Protein AF-A0A9Q9LZ74-F1 (afdb_monomer_lite)

Secondary structure (DSSP, 8-state):
--HHHHHHHHHHHTT----TT--HHHHHHHHHHHHHHHT-SS------S-PEEEEESS-EEETTEEE-TTSTT-EEEE-HHHHHHHHHTTSEEE----

pLDDT: mean 78.86, std 14.57, range [40.16, 92.62]

Sequence (98 aa):
MSERKALFTRAKELKLDLPGNISNDNLKAAIAAAEGRAGGTTAPPKDDAEKVSARVLSELKYNGETYAPDTENDTVELTPAEFKTLEGLKVVQALDSE

Structure (mmCIF, N/CA/C/O backbone):
data_AF-A0A9Q9LZ74-F1
#
_entry.id   AF-A0A9Q9LZ74-F1
#
loop_
_atom_site.group_PDB
_atom_site.id
_atom_site.type_symbol
_atom_site.label_atom_id
_atom_site.label_alt_id
_atom_site.label_comp_id
_atom_site.label_asym_id
_atom_site.label_entity_id
_atom_site.label_seq_id
_atom_site.pdbx_PDB_ins_code
_atom_site.Cartn_x
_atom_site.Cartn_y
_atom_site.Cartn_z
_atom_site.occupancy
_atom_site.B_iso_or_equiv
_atom_site.auth_seq_id
_atom_site.auth_comp_id
_atom_site.auth_asym_id
_atom_site.auth_atom_id
_atom_site.pdbx_PDB_model_num
ATOM 1 N N . MET A 1 1 ? 33.483 17.044 -16.858 1.00 55.03 1 MET A N 1
ATOM 2 C CA . MET A 1 1 ? 32.407 16.074 -17.173 1.00 55.03 1 MET A CA 1
ATOM 3 C C . MET A 1 1 ? 31.085 16.821 -17.093 1.00 55.03 1 MET A C 1
ATOM 5 O O . MET A 1 1 ? 30.887 17.505 -16.102 1.00 55.03 1 MET A O 1
ATOM 9 N N . SER A 1 2 ? 30.220 16.756 -18.108 1.00 79.56 2 SER A N 1
ATOM 10 C CA . SER A 1 2 ? 28.902 17.414 -18.057 1.00 79.56 2 SER A CA 1
ATOM 11 C C . SER A 1 2 ? 27.984 16.709 -17.052 1.00 79.56 2 SER A C 1
ATOM 13 O O . SER A 1 2 ? 28.009 15.481 -16.985 1.00 79.56 2 SER A O 1
ATOM 15 N N . GLU A 1 3 ? 27.154 17.456 -16.318 1.00 80.38 3 GLU A N 1
ATOM 16 C CA . GLU A 1 3 ? 26.244 16.932 -15.278 1.00 80.38 3 GLU A CA 1
ATOM 17 C C . GLU A 1 3 ? 25.410 15.733 -15.767 1.00 80.38 3 GLU A C 1
ATOM 19 O O . GLU A 1 3 ? 25.351 14.696 -15.111 1.00 80.38 3 GLU A O 1
ATOM 24 N N . ARG A 1 4 ? 24.881 15.804 -16.995 1.00 82.81 4 ARG A N 1
ATOM 25 C CA . ARG A 1 4 ? 24.141 14.705 -17.639 1.00 82.81 4 ARG A CA 1
ATOM 26 C C . ARG A 1 4 ? 24.948 13.405 -17.739 1.00 82.81 4 ARG A C 1
ATOM 28 O O . ARG A 1 4 ? 24.405 12.328 -17.528 1.00 82.81 4 ARG A O 1
ATOM 35 N N . LYS A 1 5 ? 26.251 13.487 -18.031 1.00 83.31 5 LYS A N 1
ATOM 36 C CA . LYS A 1 5 ? 27.129 12.309 -18.123 1.00 83.31 5 LYS A CA 1
ATOM 37 C C . LYS A 1 5 ? 27.350 11.674 -16.748 1.00 83.31 5 LYS A C 1
ATOM 39 O O . LYS A 1 5 ? 27.387 10.454 -16.665 1.00 83.31 5 LYS A O 1
ATOM 44 N N . ALA A 1 6 ? 27.451 12.480 -15.688 1.00 86.56 6 ALA A N 1
ATOM 45 C CA . ALA A 1 6 ? 27.554 11.974 -14.319 1.00 86.56 6 ALA A CA 1
ATOM 46 C C . ALA A 1 6 ? 26.277 11.231 -13.895 1.00 86.56 6 ALA A C 1
ATOM 48 O O . ALA A 1 6 ? 26.358 10.137 -13.343 1.00 86.56 6 ALA A O 1
ATOM 49 N N . LEU A 1 7 ? 25.108 11.773 -14.243 1.00 84.19 7 LEU A N 1
ATOM 50 C CA . LEU A 1 7 ? 23.822 11.136 -13.967 1.00 84.19 7 LEU A CA 1
ATOM 51 C C . LEU A 1 7 ? 23.658 9.798 -14.708 1.00 84.19 7 LEU A C 1
ATOM 53 O O . LEU A 1 7 ? 23.313 8.797 -14.093 1.00 84.19 7 LEU A O 1
ATOM 57 N N . PHE A 1 8 ? 23.976 9.728 -16.004 1.00 86.25 8 PHE A N 1
ATOM 58 C CA . PHE A 1 8 ? 23.927 8.456 -16.740 1.00 86.25 8 PHE A CA 1
ATOM 59 C C . PHE A 1 8 ? 24.917 7.412 -16.211 1.00 86.25 8 PHE A C 1
ATOM 61 O O . PHE A 1 8 ? 24.592 6.226 -16.186 1.00 86.25 8 PHE A O 1
ATOM 68 N N . THR A 1 9 ? 26.104 7.834 -15.762 1.00 86.62 9 THR A N 1
ATOM 69 C CA . THR A 1 9 ? 27.031 6.936 -15.060 1.00 86.62 9 THR A CA 1
ATOM 70 C C . THR A 1 9 ? 26.372 6.375 -13.804 1.00 86.62 9 THR A C 1
ATOM 72 O O . THR A 1 9 ? 26.355 5.161 -13.637 1.00 86.62 9 THR A O 1
ATOM 75 N N . ARG A 1 10 ? 25.753 7.230 -12.980 1.00 82.31 10 ARG A N 1
ATOM 76 C CA . ARG A 1 10 ? 25.072 6.813 -11.749 1.00 82.31 10 ARG A CA 1
ATOM 77 C C . ARG A 1 10 ? 23.901 5.866 -12.017 1.00 82.31 10 ARG A C 1
ATOM 79 O O . ARG A 1 10 ? 23.784 4.836 -11.368 1.00 82.31 10 ARG A O 1
ATOM 86 N N . ALA A 1 11 ? 23.088 6.157 -13.031 1.00 84.56 11 ALA A N 1
ATOM 87 C CA . ALA A 1 11 ? 22.018 5.270 -13.481 1.00 84.56 11 ALA A CA 1
ATOM 88 C C . ALA A 1 11 ? 22.558 3.888 -13.892 1.00 84.56 11 ALA A C 1
ATOM 90 O O . ALA A 1 11 ? 22.013 2.864 -13.487 1.00 84.56 11 ALA A O 1
ATOM 91 N N . LYS A 1 12 ? 23.678 3.846 -14.624 1.00 83.12 12 LYS A N 1
ATOM 92 C CA . LYS A 1 12 ? 24.331 2.59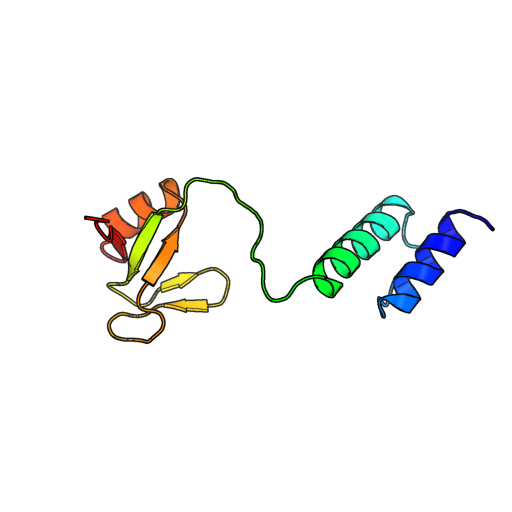3 -15.023 1.00 83.12 12 LYS A CA 1
ATOM 93 C C . LYS A 1 12 ? 24.895 1.815 -13.829 1.00 83.12 12 LYS A C 1
ATOM 95 O O . LYS A 1 12 ? 24.780 0.592 -13.813 1.00 83.12 12 LYS A O 1
ATOM 100 N N . GLU A 1 13 ? 25.467 2.497 -12.833 1.00 82.88 13 GLU A N 1
ATOM 101 C CA . GLU A 1 13 ? 25.900 1.875 -11.568 1.00 82.88 13 GLU A CA 1
ATOM 102 C C . GLU A 1 13 ? 24.722 1.227 -10.824 1.00 82.88 13 GLU A C 1
ATOM 104 O O . GLU A 1 13 ? 24.857 0.137 -10.273 1.00 82.88 13 GLU A O 1
ATOM 109 N N . LEU A 1 14 ? 23.544 1.849 -10.893 1.00 79.56 14 LEU A N 1
ATOM 110 C CA . LEU A 1 14 ? 22.294 1.361 -10.300 1.00 79.56 14 LEU A CA 1
ATOM 111 C C . LEU A 1 14 ? 21.547 0.347 -11.181 1.00 79.56 14 LEU A C 1
ATOM 113 O O . LEU A 1 14 ? 20.431 -0.045 -10.846 1.00 79.56 14 LEU A O 1
ATOM 117 N N . LYS A 1 15 ? 22.139 -0.077 -12.309 1.00 80.75 15 LYS A N 1
ATOM 118 C CA . LYS A 1 15 ? 21.519 -0.952 -13.324 1.00 80.75 15 LYS A CA 1
ATOM 119 C C . LYS A 1 15 ? 20.162 -0.440 -13.833 1.00 80.75 15 LYS A C 1
ATOM 121 O O . LYS A 1 15 ? 19.295 -1.228 -14.202 1.00 80.75 15 LYS A O 1
ATOM 126 N N . LEU A 1 16 ? 19.983 0.877 -13.870 1.00 76.50 16 LEU A N 1
ATOM 127 C CA . LEU A 1 16 ? 18.821 1.514 -14.473 1.00 76.50 16 LEU A CA 1
ATOM 128 C C . LEU A 1 16 ? 18.994 1.583 -15.991 1.00 76.50 16 LEU A C 1
ATOM 130 O O . LEU A 1 16 ? 19.916 2.234 -16.490 1.00 76.50 16 LEU A O 1
ATOM 134 N N . ASP A 1 17 ? 18.079 0.951 -16.721 1.00 79.25 17 ASP A N 1
ATOM 135 C CA . ASP A 1 17 ? 17.973 1.104 -18.170 1.00 79.25 17 ASP A CA 1
ATOM 136 C C . ASP A 1 17 ? 17.162 2.370 -18.477 1.00 79.25 17 ASP A C 1
ATOM 138 O O . ASP A 1 17 ? 15.936 2.389 -18.363 1.00 79.25 17 ASP A O 1
ATOM 142 N N . LEU A 1 18 ? 17.859 3.476 -18.762 1.00 80.12 18 LEU A N 1
ATOM 143 C CA . LEU A 1 18 ? 17.234 4.766 -19.059 1.00 80.12 18 LEU A CA 1
ATOM 144 C C . LEU A 1 18 ? 17.500 5.185 -20.507 1.00 80.12 18 LEU A C 1
ATOM 146 O O . LEU A 1 18 ? 18.644 5.116 -20.970 1.00 80.12 18 LEU A O 1
ATOM 150 N N . PRO A 1 19 ? 16.479 5.696 -21.220 1.00 79.56 19 PRO A N 1
ATOM 151 C CA . PRO A 1 19 ? 16.637 6.112 -22.603 1.00 79.56 19 PRO A CA 1
ATOM 152 C C . PRO A 1 19 ? 17.580 7.314 -22.705 1.00 79.56 19 PRO A C 1
ATOM 154 O O . PRO A 1 19 ? 17.454 8.292 -21.970 1.00 79.56 19 PRO A O 1
ATOM 157 N N . GLY A 1 20 ? 18.490 7.289 -23.682 1.00 76.81 20 GLY A N 1
ATOM 158 C CA . GLY A 1 20 ? 19.493 8.343 -23.890 1.00 76.81 20 GLY A CA 1
ATOM 159 C C . GLY A 1 20 ? 18.914 9.749 -24.107 1.00 76.81 20 GLY A C 1
ATOM 160 O O . GLY A 1 20 ? 19.618 10.736 -23.894 1.00 76.81 20 GLY A O 1
ATOM 161 N N . ASN A 1 21 ? 17.633 9.853 -24.480 1.00 83.19 21 ASN A N 1
ATOM 162 C CA . ASN A 1 21 ? 16.916 11.109 -24.717 1.00 83.19 21 ASN A CA 1
ATOM 163 C C . ASN A 1 21 ? 16.072 11.601 -23.520 1.00 83.19 21 ASN A C 1
ATOM 165 O O . ASN A 1 21 ? 15.267 12.514 -23.669 1.00 83.19 21 ASN A O 1
ATOM 169 N N . ILE A 1 22 ? 16.219 11.000 -22.338 1.00 82.94 22 ILE A N 1
ATOM 170 C CA . ILE A 1 22 ? 15.524 11.441 -21.123 1.00 82.94 22 ILE A CA 1
ATOM 171 C C . ILE A 1 22 ? 15.985 12.844 -20.685 1.00 82.94 22 ILE A C 1
ATOM 173 O O . ILE A 1 22 ? 17.173 13.180 -20.747 1.00 82.94 22 ILE A O 1
ATOM 177 N N . SER A 1 23 ? 15.039 13.667 -20.227 1.00 85.38 23 SER A N 1
ATOM 178 C CA . SER A 1 23 ? 15.312 14.978 -19.629 1.00 85.38 23 SER A CA 1
ATOM 179 C C . SER A 1 23 ? 16.125 14.842 -18.338 1.00 85.38 23 SER A C 1
ATOM 181 O O . SER A 1 23 ? 15.955 13.875 -17.598 1.00 85.38 23 SER A O 1
ATOM 183 N N . ASN A 1 24 ? 16.965 15.834 -18.021 1.00 82.75 24 ASN A N 1
ATOM 184 C CA . ASN A 1 24 ? 17.787 15.814 -16.801 1.00 82.75 24 ASN A CA 1
ATOM 185 C C . ASN A 1 24 ? 16.956 15.665 -15.514 1.00 82.75 24 ASN A C 1
ATOM 187 O O . ASN A 1 24 ? 17.426 15.035 -14.573 1.00 82.75 24 ASN A O 1
ATOM 191 N N . ASP A 1 25 ? 15.745 16.221 -15.481 1.00 81.88 25 ASP A N 1
ATOM 192 C CA . ASP A 1 25 ? 14.842 16.147 -14.327 1.00 81.88 25 ASP A CA 1
ATOM 193 C C . ASP A 1 25 ? 14.380 14.703 -14.063 1.00 81.88 25 ASP A C 1
ATOM 195 O O . ASP A 1 25 ? 14.654 14.127 -13.012 1.00 81.88 25 ASP A O 1
ATOM 199 N N . ASN A 1 26 ? 13.842 14.053 -15.100 1.00 80.44 26 ASN A N 1
ATOM 200 C CA . ASN A 1 26 ? 13.449 12.643 -15.062 1.00 80.44 26 ASN A CA 1
ATOM 201 C C . ASN A 1 26 ? 14.642 11.711 -14.795 1.00 80.44 26 ASN A C 1
ATOM 203 O O . ASN A 1 26 ? 14.498 10.698 -14.115 1.00 80.44 26 ASN A O 1
ATOM 207 N N . LEU A 1 27 ? 15.830 12.053 -15.305 1.00 84.44 27 LEU A N 1
ATOM 208 C CA . LEU A 1 27 ? 17.058 11.306 -15.047 1.00 84.44 27 LEU A CA 1
ATOM 209 C C . LEU A 1 27 ? 17.451 11.367 -13.564 1.00 84.44 27 LEU A C 1
ATOM 211 O O . LEU A 1 27 ? 17.740 10.331 -12.971 1.00 84.44 27 LEU A O 1
ATOM 215 N N . LYS A 1 28 ? 17.415 12.560 -12.952 1.00 83.31 28 LYS A N 1
ATOM 216 C CA . LYS A 1 28 ? 17.666 12.743 -11.513 1.00 83.31 28 LYS A CA 1
ATOM 217 C C . LYS A 1 28 ? 16.626 12.010 -10.667 1.00 83.31 28 LYS A C 1
ATOM 219 O O . LYS A 1 28 ? 17.009 11.321 -9.727 1.00 83.31 28 LYS A O 1
ATOM 224 N N . ALA A 1 29 ? 15.344 12.098 -11.024 1.00 80.50 29 ALA A N 1
ATOM 225 C CA . ALA A 1 29 ? 14.263 11.427 -10.303 1.00 80.50 29 ALA A CA 1
ATOM 226 C C . ALA A 1 29 ? 14.401 9.894 -10.338 1.00 80.50 29 ALA A C 1
ATOM 228 O O . ALA A 1 29 ? 14.266 9.237 -9.308 1.00 80.50 29 ALA A O 1
ATOM 229 N N . ALA A 1 30 ? 14.733 9.322 -11.501 1.00 81.69 30 ALA A N 1
ATOM 230 C CA . ALA A 1 30 ? 14.941 7.882 -11.650 1.00 81.69 30 ALA A CA 1
ATOM 231 C C . ALA A 1 30 ? 16.134 7.380 -10.825 1.00 81.69 30 ALA A C 1
ATOM 233 O O . ALA A 1 30 ? 16.034 6.351 -10.158 1.00 81.69 30 ALA A O 1
ATOM 234 N N . ILE A 1 31 ? 17.242 8.129 -10.833 1.00 83.50 31 ILE A N 1
ATOM 235 C CA . ILE A 1 31 ? 18.427 7.829 -10.021 1.00 83.50 31 ILE A CA 1
ATOM 236 C C . ILE A 1 31 ? 18.079 7.908 -8.534 1.00 83.50 31 ILE A C 1
ATOM 238 O O . ILE A 1 31 ? 18.335 6.947 -7.823 1.00 83.50 31 ILE A O 1
ATOM 242 N N . ALA A 1 32 ? 17.417 8.973 -8.074 1.00 81.69 32 ALA A N 1
ATOM 243 C CA . A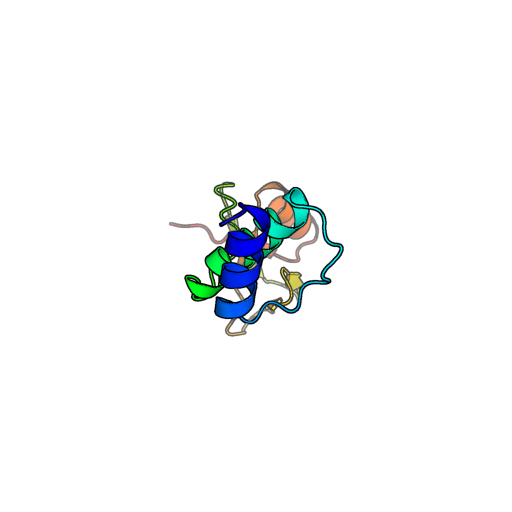LA A 1 32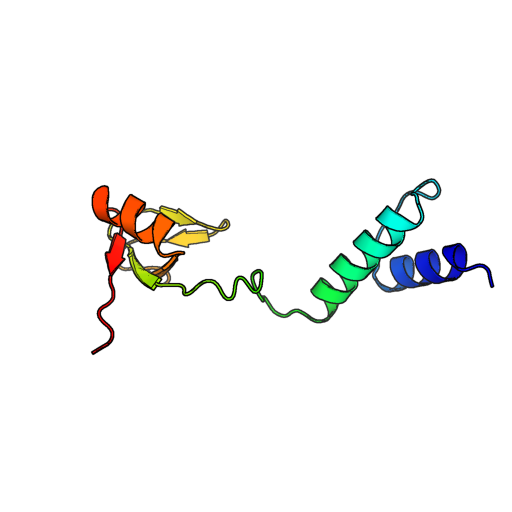 ? 17.016 9.119 -6.674 1.00 81.69 32 ALA A CA 1
ATOM 244 C C . ALA A 1 32 ? 16.062 8.001 -6.211 1.00 81.69 32 ALA A C 1
ATOM 246 O O . ALA A 1 32 ? 16.231 7.454 -5.123 1.00 81.69 32 ALA A O 1
ATOM 247 N N . ALA A 1 33 ? 15.102 7.602 -7.052 1.00 75.06 33 ALA A N 1
ATOM 248 C CA . ALA A 1 33 ? 14.205 6.483 -6.766 1.00 75.06 33 ALA A CA 1
ATOM 249 C C . ALA A 1 33 ? 14.950 5.137 -6.682 1.00 75.06 33 ALA A C 1
ATOM 251 O O . ALA A 1 33 ? 14.597 4.276 -5.875 1.00 75.06 33 ALA A O 1
ATOM 252 N N . ALA A 1 34 ? 15.988 4.943 -7.497 1.00 73.12 34 ALA A N 1
ATOM 253 C CA . ALA A 1 34 ? 16.799 3.731 -7.480 1.00 73.12 34 ALA A CA 1
ATOM 254 C C . ALA A 1 34 ? 17.836 3.710 -6.355 1.00 73.12 34 ALA A C 1
ATOM 256 O O . ALA A 1 34 ? 18.032 2.662 -5.752 1.00 73.12 34 ALA A O 1
ATOM 257 N N . GLU A 1 35 ? 18.454 4.845 -6.022 1.00 69.88 35 GLU A N 1
ATOM 258 C CA . GLU A 1 35 ? 19.308 4.984 -4.836 1.00 69.88 35 GLU A CA 1
ATOM 259 C C . GLU A 1 35 ? 18.484 4.769 -3.559 1.00 69.88 35 GLU A C 1
ATOM 261 O O . GLU A 1 35 ? 18.926 4.056 -2.660 1.00 69.88 35 GLU A O 1
ATOM 266 N N . GLY A 1 36 ? 17.243 5.272 -3.521 1.00 62.38 36 GLY A N 1
ATOM 267 C CA . GLY A 1 36 ? 16.285 4.988 -2.450 1.00 62.38 36 GLY A CA 1
ATOM 268 C C . GLY A 1 36 ? 15.898 3.508 -2.348 1.00 62.38 36 GLY A C 1
ATOM 269 O O . GLY A 1 36 ? 15.706 3.001 -1.247 1.00 62.38 36 GLY A O 1
ATOM 270 N N . ARG A 1 37 ? 15.848 2.783 -3.474 1.00 58.06 37 ARG A N 1
ATOM 271 C CA . ARG A 1 37 ? 15.642 1.322 -3.490 1.00 58.06 37 ARG A CA 1
ATOM 272 C C . ARG A 1 37 ? 16.894 0.529 -3.117 1.00 58.06 37 ARG A C 1
ATOM 274 O O . ARG A 1 37 ? 16.774 -0.499 -2.467 1.00 58.06 37 ARG A O 1
ATOM 281 N N . ALA A 1 38 ? 18.085 0.981 -3.505 1.00 52.75 38 ALA A N 1
ATOM 282 C CA . ALA A 1 38 ? 19.339 0.265 -3.260 1.00 52.75 38 ALA A CA 1
ATOM 283 C C . ALA A 1 38 ? 19.793 0.322 -1.788 1.00 52.75 38 ALA A C 1
ATOM 285 O O . ALA A 1 38 ? 20.541 -0.548 -1.352 1.00 52.75 38 ALA A O 1
ATOM 286 N N . GLY A 1 39 ? 19.321 1.309 -1.016 1.00 46.31 39 GLY A N 1
ATOM 287 C CA . GLY A 1 39 ? 19.474 1.365 0.445 1.00 46.31 39 GLY A CA 1
ATOM 288 C C . GLY A 1 39 ? 18.304 0.768 1.239 1.00 46.31 39 GLY A C 1
ATOM 289 O O . GLY A 1 39 ? 18.333 0.798 2.466 1.00 46.31 39 GLY A O 1
ATOM 290 N N . GLY A 1 40 ? 17.270 0.261 0.564 1.00 40.16 40 GLY A N 1
ATOM 291 C CA . GLY A 1 40 ? 16.021 -0.161 1.183 1.00 40.16 40 GLY A CA 1
ATOM 292 C C . GLY A 1 40 ? 15.834 -1.670 1.140 1.00 40.16 40 GLY A C 1
ATOM 293 O O . GLY A 1 40 ? 15.245 -2.204 0.205 1.00 40.16 40 GLY A O 1
ATOM 294 N N . THR A 1 41 ? 16.212 -2.351 2.219 1.00 44.03 41 THR A N 1
ATOM 295 C CA . THR A 1 41 ? 15.280 -3.329 2.788 1.00 44.03 41 THR A CA 1
ATOM 296 C C . THR A 1 41 ? 13.926 -2.637 2.912 1.00 44.03 41 THR A C 1
ATOM 298 O O . THR A 1 41 ? 13.842 -1.612 3.583 1.00 44.03 41 THR A O 1
ATOM 301 N N . THR A 1 42 ? 12.928 -3.144 2.194 1.00 46.12 42 THR A N 1
ATOM 302 C CA . THR A 1 42 ? 11.492 -3.051 2.491 1.00 46.12 42 THR A CA 1
ATOM 303 C C . THR A 1 42 ? 11.109 -1.925 3.459 1.00 46.12 42 THR A C 1
ATOM 305 O O . THR A 1 42 ? 10.845 -2.163 4.630 1.00 46.12 42 THR A O 1
ATOM 308 N N . ALA A 1 43 ? 11.097 -0.682 2.988 1.00 41.72 43 ALA A N 1
ATOM 309 C CA . ALA A 1 43 ? 10.445 0.400 3.709 1.00 41.72 43 ALA A CA 1
ATOM 310 C C . ALA A 1 43 ? 9.323 0.913 2.800 1.00 41.72 43 ALA A C 1
ATOM 312 O O . ALA A 1 43 ? 9.631 1.489 1.748 1.00 41.72 43 ALA A O 1
ATOM 313 N N . PRO A 1 44 ? 8.037 0.671 3.131 1.00 48.47 44 PRO A N 1
ATOM 314 C CA . PRO A 1 44 ? 6.942 1.380 2.482 1.00 48.47 44 PRO A CA 1
ATOM 315 C C . PRO A 1 44 ? 7.161 2.896 2.638 1.00 48.47 44 PRO A C 1
ATOM 317 O O . PRO A 1 44 ? 7.959 3.316 3.485 1.00 48.47 44 PRO A O 1
ATOM 320 N N . PRO A 1 45 ? 6.522 3.732 1.799 1.00 46.75 45 PRO A N 1
ATOM 321 C CA . PRO A 1 45 ? 6.671 5.180 1.887 1.00 46.75 45 PRO A CA 1
ATOM 322 C C . PRO A 1 45 ? 6.518 5.634 3.342 1.00 46.75 45 PRO A C 1
ATOM 324 O O . PRO A 1 45 ? 5.610 5.177 4.041 1.00 46.75 45 PRO A O 1
ATOM 327 N N . LYS A 1 46 ? 7.439 6.502 3.785 1.00 46.31 46 LYS A N 1
ATOM 328 C CA . LYS A 1 46 ? 7.323 7.295 5.015 1.00 46.31 46 LYS A CA 1
ATOM 329 C C . LYS A 1 46 ? 6.131 8.239 4.872 1.00 46.31 46 LYS A C 1
ATOM 331 O O . LYS A 1 46 ? 6.285 9.437 4.669 1.00 46.31 46 LYS A O 1
ATOM 336 N N . ASP A 1 47 ? 4.944 7.663 4.901 1.00 47.03 47 ASP A N 1
ATOM 337 C CA . ASP A 1 47 ? 3.761 8.336 5.382 1.00 47.03 47 ASP A CA 1
ATOM 338 C C . ASP A 1 47 ? 3.878 8.269 6.905 1.00 47.03 47 ASP A C 1
ATOM 340 O O . ASP A 1 47 ? 3.424 7.317 7.533 1.00 47.03 47 ASP A O 1
ATOM 344 N N . ASP A 1 48 ? 4.515 9.285 7.494 1.00 50.69 48 ASP A N 1
ATOM 345 C CA . ASP A 1 48 ? 4.358 9.678 8.906 1.00 50.69 48 ASP A CA 1
ATOM 346 C C . ASP A 1 48 ? 2.914 10.188 9.174 1.00 50.69 48 ASP A C 1
ATOM 348 O O . ASP A 1 48 ? 2.671 11.031 10.036 1.00 50.69 48 ASP A O 1
ATOM 352 N N . ALA A 1 49 ? 1.928 9.721 8.401 1.00 57.66 49 ALA A N 1
ATOM 353 C CA . ALA A 1 49 ? 0.531 9.809 8.768 1.00 57.66 49 ALA A CA 1
ATOM 354 C C . ALA A 1 49 ? 0.324 8.824 9.917 1.00 57.66 49 ALA A C 1
ATOM 356 O O . ALA A 1 49 ? 0.720 7.669 9.810 1.00 57.66 49 ALA A O 1
ATOM 357 N N . GLU A 1 50 ? -0.265 9.287 11.015 1.00 73.12 50 GLU A N 1
ATOM 358 C CA . GLU A 1 50 ? -0.624 8.478 12.180 1.00 73.12 50 GLU A CA 1
ATOM 359 C C . GLU A 1 50 ? -1.396 7.227 11.724 1.00 73.12 50 GLU A C 1
ATOM 361 O O . GLU A 1 50 ? -2.576 7.308 11.388 1.00 73.12 50 GLU A O 1
ATOM 366 N N . LYS A 1 51 ? -0.710 6.084 11.593 1.00 82.44 51 LYS A N 1
ATOM 367 C CA . LYS A 1 51 ? -1.327 4.842 11.127 1.00 82.44 51 LYS A CA 1
ATOM 368 C C . LYS A 1 51 ? -2.001 4.152 12.296 1.00 82.44 51 LYS A C 1
ATOM 370 O O . LYS A 1 51 ? -1.466 4.094 13.399 1.00 82.44 51 LYS A O 1
ATOM 375 N N . VAL A 1 52 ? -3.181 3.618 12.029 1.00 85.12 52 VAL A N 1
ATOM 376 C CA . VAL A 1 52 ? -3.958 2.824 12.968 1.00 85.12 52 VAL A CA 1
ATOM 377 C C . VAL A 1 52 ? -3.752 1.362 12.608 1.00 85.12 52 VAL A C 1
ATOM 379 O O . VAL A 1 52 ? -4.073 0.938 11.494 1.00 85.12 52 VAL A O 1
ATOM 382 N N . SER A 1 53 ? -3.224 0.595 13.556 1.00 88.88 53 SER A N 1
ATOM 383 C CA . SER A 1 53 ? -3.179 -0.861 13.461 1.00 88.88 53 SER A CA 1
ATOM 384 C C . SER A 1 53 ? -4.591 -1.410 13.611 1.00 88.88 53 SER A C 1
ATOM 386 O O . SER A 1 53 ? -5.262 -1.184 14.622 1.00 88.88 53 SER A O 1
ATOM 388 N N . ALA A 1 54 ? -5.055 -2.133 12.600 1.00 90.88 54 ALA A N 1
ATOM 389 C CA . ALA A 1 54 ? -6.392 -2.693 12.574 1.00 90.88 54 ALA A CA 1
ATOM 390 C C . ALA A 1 54 ? -6.341 -4.192 12.301 1.00 90.88 54 ALA A C 1
ATOM 392 O O . ALA A 1 54 ? -5.635 -4.656 11.405 1.00 90.88 54 ALA A O 1
ATOM 393 N N . ARG A 1 55 ? -7.131 -4.950 13.056 1.00 92.44 55 ARG A N 1
ATOM 394 C CA . ARG A 1 55 ? -7.340 -6.370 12.822 1.00 92.44 55 ARG A CA 1
ATOM 395 C C . ARG A 1 55 ? -8.292 -6.563 11.659 1.00 92.44 55 ARG A C 1
ATOM 397 O O . ARG A 1 55 ? -9.364 -5.964 11.619 1.00 92.44 55 ARG A O 1
ATOM 404 N N . VAL A 1 56 ? -7.917 -7.421 10.731 1.00 92.44 56 VAL A N 1
ATOM 405 C CA . VAL A 1 56 ? -8.698 -7.752 9.550 1.00 92.44 56 VAL A CA 1
ATOM 406 C C . VAL A 1 56 ? -9.719 -8.827 9.902 1.00 92.44 56 VAL A C 1
ATOM 408 O O . VAL A 1 56 ? -9.381 -9.899 10.393 1.00 92.44 56 VAL A O 1
ATOM 411 N N . LEU A 1 57 ? -10.993 -8.523 9.660 1.00 91.62 57 LEU A N 1
ATOM 412 C CA . LEU A 1 57 ? -12.130 -9.419 9.888 1.00 91.62 57 LEU A CA 1
ATOM 413 C C . LEU A 1 57 ? -12.571 -10.135 8.604 1.00 91.62 57 LEU A C 1
ATOM 415 O O . LEU A 1 57 ? -13.303 -11.121 8.661 1.00 91.62 57 LEU A O 1
ATOM 419 N N . SER A 1 58 ? -12.158 -9.633 7.438 1.00 90.50 58 SER A N 1
ATOM 420 C CA . SER A 1 58 ? -12.492 -10.189 6.125 1.00 90.50 58 SER A CA 1
ATOM 421 C C . SER A 1 58 ? -11.364 -9.945 5.128 1.00 90.50 58 SER A C 1
ATOM 423 O O . SER A 1 58 ? -10.630 -8.979 5.288 1.00 90.50 58 SER A O 1
ATOM 425 N N . GLU A 1 59 ? -11.231 -10.793 4.105 1.00 90.81 59 GLU A N 1
ATOM 426 C CA . GLU A 1 59 ? -10.154 -10.688 3.111 1.00 90.81 59 GLU A CA 1
ATOM 427 C C . GLU A 1 59 ? -10.038 -9.257 2.552 1.00 90.81 59 GLU A C 1
ATOM 429 O O . GLU A 1 59 ? -10.977 -8.714 1.965 1.00 90.81 59 GLU A O 1
ATOM 434 N N . LEU A 1 60 ? -8.872 -8.644 2.749 1.00 89.38 60 LEU A N 1
ATOM 435 C CA . LEU A 1 60 ? -8.569 -7.272 2.372 1.00 89.38 60 LEU A CA 1
ATOM 436 C C . LEU A 1 60 ? -7.276 -7.248 1.571 1.00 89.38 60 LEU A C 1
ATOM 438 O O . LEU A 1 60 ? -6.218 -7.644 2.049 1.00 89.38 60 LEU A O 1
ATOM 442 N N . LYS A 1 61 ? -7.335 -6.705 0.358 1.00 87.88 61 LYS A N 1
ATOM 443 C CA . LYS A 1 61 ? -6.141 -6.465 -0.446 1.00 87.88 61 LYS A CA 1
ATOM 444 C C . LYS A 1 61 ? -5.668 -5.031 -0.257 1.00 87.88 61 LYS A C 1
ATOM 446 O O . LYS A 1 61 ? -6.351 -4.102 -0.686 1.00 87.88 61 LYS A O 1
ATOM 451 N N . TYR A 1 62 ? -4.498 -4.852 0.341 1.00 84.62 62 TYR A N 1
ATOM 452 C CA . TYR A 1 62 ? -3.947 -3.539 0.661 1.00 84.62 62 TYR A CA 1
ATOM 453 C C . TYR A 1 62 ? -2.450 -3.482 0.342 1.00 84.62 62 TYR A C 1
ATOM 455 O O . TYR A 1 62 ? -1.718 -4.426 0.606 1.00 84.62 62 TYR A O 1
ATOM 463 N N . ASN A 1 63 ? -1.994 -2.406 -0.309 1.00 80.19 63 ASN A N 1
ATOM 464 C CA . ASN A 1 63 ? -0.601 -2.229 -0.759 1.00 80.19 63 ASN A CA 1
ATOM 465 C C . ASN A 1 63 ? 0.009 -3.406 -1.554 1.00 80.19 63 ASN A C 1
ATOM 467 O O . ASN A 1 63 ? 1.222 -3.591 -1.585 1.00 80.19 63 ASN A O 1
ATOM 471 N N . GLY A 1 64 ? -0.829 -4.178 -2.254 1.00 81.12 64 GLY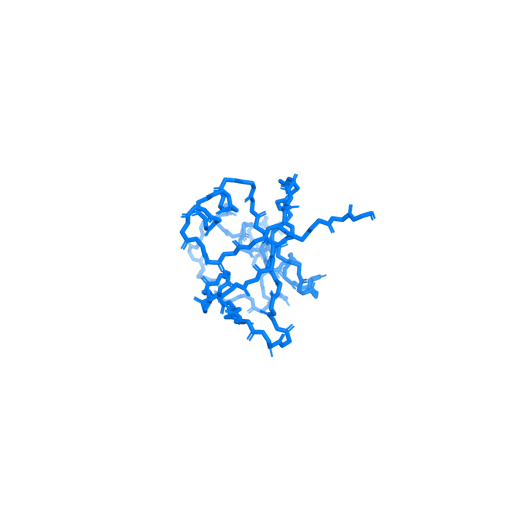 A N 1
ATOM 472 C CA . GLY A 1 64 ? -0.400 -5.354 -3.020 1.00 81.12 64 GLY A CA 1
ATOM 473 C C . GLY A 1 64 ? -0.286 -6.639 -2.195 1.00 81.12 64 GLY A C 1
ATOM 474 O O . GLY A 1 64 ? -0.088 -7.701 -2.782 1.00 81.12 64 GLY A O 1
ATOM 475 N N . GLU A 1 65 ? -0.486 -6.556 -0.884 1.00 85.81 65 GLU A N 1
ATOM 476 C CA . GLU A 1 65 ? -0.551 -7.677 0.047 1.00 85.81 65 GLU A CA 1
ATOM 477 C C . GLU A 1 65 ? -2.013 -8.057 0.326 1.00 85.81 65 GLU A C 1
ATOM 479 O O . GLU A 1 65 ? -2.933 -7.260 0.118 1.00 85.81 65 GLU A O 1
ATOM 484 N N . THR A 1 66 ? -2.244 -9.310 0.715 1.00 89.19 66 THR A N 1
ATOM 485 C CA . THR A 1 66 ? -3.582 -9.820 1.044 1.00 89.19 66 THR A CA 1
ATOM 486 C C . THR A 1 66 ? -3.618 -10.159 2.521 1.00 89.19 66 THR A C 1
ATOM 488 O O . THR A 1 66 ? -2.869 -11.019 2.976 1.00 89.19 66 THR A O 1
ATOM 491 N N . TYR A 1 67 ? -4.497 -9.477 3.239 1.00 90.06 67 TYR A N 1
ATOM 492 C CA . TYR A 1 67 ? -4.747 -9.655 4.656 1.00 90.06 67 TYR A CA 1
ATOM 493 C C . TYR A 1 67 ? -6.026 -10.462 4.838 1.00 90.06 67 TYR A C 1
ATOM 495 O O . TYR A 1 67 ? -7.004 -10.250 4.119 1.00 90.06 67 TYR A O 1
ATOM 503 N N . ALA A 1 68 ? -6.035 -11.384 5.790 1.00 89.12 68 ALA A N 1
ATOM 504 C CA . ALA A 1 68 ? -7.182 -12.242 6.053 1.00 89.12 68 ALA A CA 1
ATOM 505 C C . ALA A 1 68 ? -7.239 -12.619 7.539 1.00 89.12 68 ALA A C 1
ATOM 507 O O . ALA A 1 68 ? -6.185 -12.764 8.167 1.00 89.12 68 ALA A O 1
ATOM 508 N N . PRO A 1 69 ? -8.446 -12.804 8.103 1.00 90.31 69 PRO A N 1
ATOM 509 C CA . PRO A 1 69 ? -8.591 -13.229 9.491 1.00 90.31 69 PRO A CA 1
ATOM 510 C C . PRO A 1 69 ? -7.912 -14.586 9.722 1.00 90.31 69 PRO A C 1
ATOM 512 O O . PRO A 1 69 ? -7.906 -15.441 8.836 1.00 90.31 69 PRO A O 1
ATOM 515 N N . ASP A 1 70 ? -7.345 -14.769 10.917 1.00 85.25 70 ASP A N 1
ATOM 516 C CA . ASP A 1 70 ? -6.685 -16.011 11.358 1.00 85.25 70 ASP A CA 1
ATOM 517 C C . ASP A 1 70 ? -5.472 -16.441 10.504 1.00 85.25 70 ASP A C 1
ATOM 519 O O . ASP A 1 70 ? -5.088 -17.612 10.487 1.00 85.25 70 ASP A O 1
ATOM 523 N N . THR A 1 71 ? -4.843 -15.492 9.804 1.00 85.19 71 THR A N 1
ATOM 524 C CA . THR A 1 71 ? -3.597 -15.710 9.056 1.00 85.19 71 THR A CA 1
ATOM 525 C C . THR A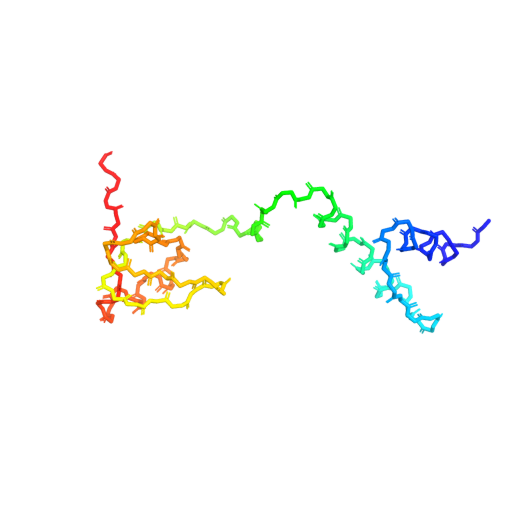 1 71 ? -2.422 -14.969 9.688 1.00 85.19 71 THR A C 1
ATOM 527 O O . THR A 1 71 ? -2.591 -14.168 10.600 1.00 85.19 71 THR A O 1
ATOM 530 N N . GLU A 1 72 ? -1.211 -15.206 9.183 1.00 80.81 72 GLU A N 1
ATOM 531 C CA . GLU A 1 72 ? -0.019 -14.427 9.555 1.00 80.81 72 GLU A CA 1
ATOM 532 C C . GLU A 1 72 ? -0.128 -12.930 9.198 1.00 80.81 72 GLU A C 1
ATOM 534 O O . GLU A 1 72 ? 0.597 -12.117 9.763 1.00 80.81 72 GLU A O 1
ATOM 539 N N . ASN A 1 73 ? -1.066 -12.573 8.311 1.00 83.62 73 ASN A N 1
ATOM 540 C CA . ASN A 1 73 ? -1.388 -11.206 7.906 1.00 83.62 73 ASN A CA 1
ATOM 541 C C . ASN A 1 73 ? -2.814 -10.835 8.353 1.00 83.62 73 ASN A C 1
ATOM 543 O O . ASN A 1 73 ? -3.614 -10.336 7.561 1.00 83.62 73 ASN A O 1
ATOM 547 N N . ASP A 1 74 ? -3.177 -11.111 9.609 1.00 88.31 74 ASP A N 1
ATOM 548 C CA . ASP A 1 74 ? -4.486 -10.723 10.159 1.00 88.31 74 ASP A CA 1
ATOM 549 C C . ASP A 1 74 ? -4.527 -9.278 10.677 1.00 88.31 74 ASP A C 1
ATOM 551 O O . ASP A 1 74 ? -5.564 -8.818 11.151 1.00 88.31 74 ASP A O 1
ATOM 555 N N . THR A 1 75 ? -3.422 -8.541 10.565 1.00 89.25 75 THR A N 1
ATOM 556 C CA . THR A 1 75 ? -3.292 -7.151 11.011 1.00 89.25 75 THR A CA 1
ATOM 557 C C . THR A 1 75 ? -2.771 -6.274 9.880 1.00 89.25 75 THR A C 1
ATOM 559 O O . THR A 1 75 ? -1.804 -6.631 9.215 1.00 89.25 75 THR A O 1
ATOM 562 N N . VAL A 1 76 ? -3.394 -5.112 9.677 1.00 88.88 76 VAL A N 1
ATOM 563 C CA . VAL A 1 76 ? -3.038 -4.136 8.641 1.00 88.88 76 VAL A CA 1
ATOM 564 C C . VAL A 1 76 ? -2.865 -2.743 9.246 1.00 88.88 76 VAL A C 1
ATOM 566 O O . VAL A 1 76 ? -3.624 -2.334 10.124 1.00 88.88 76 VAL A O 1
ATOM 569 N N . GLU A 1 77 ? -1.876 -1.995 8.764 1.00 89.25 77 GLU A N 1
ATOM 570 C CA . GLU A 1 77 ? -1.671 -0.592 9.133 1.00 89.25 77 GLU A CA 1
ATOM 571 C C . GLU A 1 77 ? -2.341 0.330 8.109 1.00 89.25 77 GLU A C 1
ATOM 573 O O . GLU A 1 77 ? -1.935 0.400 6.943 1.00 89.25 77 GLU A O 1
ATOM 578 N N . LEU A 1 78 ? -3.360 1.063 8.549 1.00 86.50 78 LEU A N 1
ATOM 579 C CA . LEU A 1 78 ? -4.188 1.921 7.699 1.00 86.50 78 LEU A CA 1
ATOM 580 C C . LEU A 1 78 ? -4.084 3.375 8.146 1.00 86.50 78 LEU A C 1
ATOM 582 O O . LEU A 1 78 ? -3.855 3.654 9.321 1.00 86.50 78 LEU A O 1
ATOM 586 N N . THR A 1 79 ? -4.316 4.329 7.246 1.00 88.44 79 THR A N 1
ATOM 587 C CA . THR A 1 79 ? -4.537 5.714 7.690 1.00 88.44 79 THR A CA 1
ATOM 588 C C . THR A 1 79 ? -5.874 5.831 8.443 1.00 88.44 79 THR A C 1
ATOM 590 O O . THR A 1 79 ? -6.777 5.017 8.226 1.00 88.44 79 THR A O 1
ATOM 593 N N . PRO A 1 80 ? -6.090 6.862 9.284 1.00 86.88 80 PRO A N 1
ATOM 594 C CA . PRO A 1 80 ? -7.326 6.995 10.063 1.00 86.88 80 PRO A CA 1
ATOM 595 C C . PRO A 1 80 ? -8.582 7.113 9.185 1.00 86.88 80 PRO A C 1
ATOM 597 O O . PRO A 1 80 ? -9.674 6.699 9.578 1.00 86.88 80 PRO A O 1
ATOM 600 N N . ALA A 1 81 ? -8.437 7.673 7.978 1.00 87.44 81 ALA A N 1
ATOM 601 C CA . 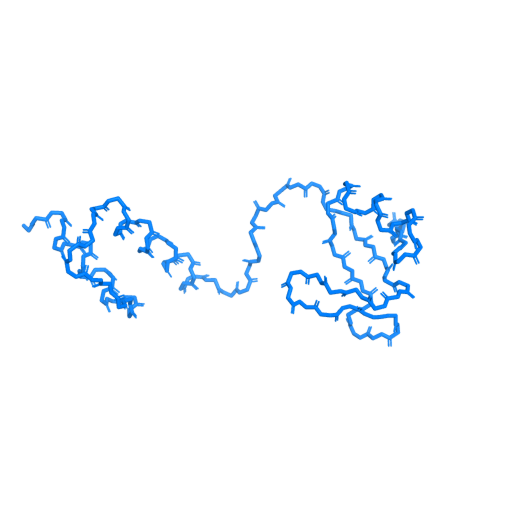ALA A 1 81 ? -9.517 7.786 7.001 1.00 87.44 81 ALA A CA 1
ATOM 602 C C . ALA A 1 81 ? -9.879 6.427 6.378 1.00 87.44 81 ALA A C 1
ATOM 604 O O . ALA A 1 81 ? -11.061 6.091 6.254 1.00 87.44 81 ALA A O 1
ATOM 605 N N . GLU A 1 82 ? -8.871 5.631 6.017 1.00 89.44 82 GLU A N 1
ATOM 606 C CA . GLU A 1 82 ? -9.063 4.278 5.491 1.00 89.44 82 GLU A CA 1
ATOM 607 C C . GLU A 1 82 ? -9.633 3.352 6.559 1.00 89.44 82 GLU A C 1
ATOM 609 O O . GLU A 1 82 ? -10.614 2.657 6.298 1.00 89.44 82 GLU A O 1
ATOM 614 N N . PHE A 1 83 ? -9.088 3.418 7.777 1.00 90.62 83 PHE A N 1
ATOM 615 C CA . PHE A 1 83 ? -9.584 2.678 8.928 1.00 90.62 83 PHE A CA 1
ATOM 616 C C . PHE A 1 83 ? -11.077 2.928 9.149 1.00 90.62 83 PHE A C 1
ATOM 618 O O . PHE A 1 83 ? -11.850 1.979 9.119 1.00 90.62 83 PHE A O 1
ATOM 625 N N . LYS A 1 84 ? -11.517 4.190 9.264 1.00 90.00 84 LYS A N 1
ATOM 626 C CA . LYS A 1 84 ? -12.945 4.511 9.451 1.00 90.00 84 LYS A CA 1
ATOM 627 C C . LYS A 1 84 ? -13.835 3.974 8.334 1.00 90.00 84 LYS A C 1
ATOM 629 O O . LYS A 1 84 ? -14.965 3.558 8.583 1.00 90.00 84 LYS A O 1
ATOM 634 N N . THR A 1 85 ? -13.341 4.004 7.098 1.00 92.56 85 THR A N 1
ATOM 635 C CA . THR A 1 85 ? -14.085 3.495 5.941 1.00 92.56 85 THR A CA 1
ATOM 636 C C . THR A 1 85 ? -14.248 1.978 6.034 1.00 92.56 85 THR A C 1
ATOM 638 O O . THR A 1 85 ? -15.355 1.465 5.890 1.00 92.56 85 THR A O 1
ATOM 641 N N . LEU A 1 86 ? -13.161 1.258 6.317 1.00 91.38 86 LEU A N 1
ATOM 642 C CA . LEU A 1 86 ? -13.144 -0.202 6.404 1.00 91.38 86 LEU A CA 1
ATOM 643 C C . LEU A 1 86 ? -13.835 -0.729 7.673 1.00 91.38 86 LEU A C 1
ATOM 645 O O . LEU A 1 86 ? -14.502 -1.763 7.621 1.00 91.38 86 LEU A O 1
ATOM 649 N N . GLU A 1 87 ? -13.741 -0.005 8.787 1.00 92.25 87 GLU A N 1
ATOM 650 C CA . GLU A 1 87 ? -14.455 -0.275 10.039 1.00 92.25 87 GLU A CA 1
ATOM 651 C C . GLU A 1 87 ? -15.970 -0.143 9.838 1.00 92.25 87 GLU A C 1
ATOM 653 O O . GLU A 1 87 ? -16.730 -1.038 10.210 1.00 92.25 87 GLU A O 1
ATOM 658 N N . GLY A 1 88 ? -16.424 0.916 9.156 1.00 90.06 88 GLY A N 1
ATOM 659 C CA . GLY A 1 88 ? -17.837 1.093 8.808 1.00 90.06 88 GLY A CA 1
ATOM 660 C C . GLY A 1 88 ? -18.394 -0.035 7.928 1.00 90.06 88 GLY A C 1
ATOM 661 O O . GLY A 1 88 ? -19.578 -0.365 8.012 1.00 90.06 88 GLY A O 1
ATOM 662 N N . LEU A 1 89 ? -17.532 -0.666 7.126 1.00 92.50 89 LEU A N 1
ATOM 663 C CA . LEU A 1 89 ? -17.854 -1.832 6.298 1.00 92.50 89 LEU A CA 1
ATOM 664 C C . LEU A 1 89 ? -17.675 -3.173 7.028 1.00 92.50 89 LEU A C 1
ATOM 666 O O . LEU A 1 89 ? -17.944 -4.217 6.437 1.00 92.50 89 LEU A O 1
ATOM 670 N N . LYS A 1 90 ? -17.248 -3.161 8.298 1.00 91.31 90 LYS A N 1
ATOM 671 C CA . LYS A 1 90 ? -16.924 -4.352 9.102 1.00 91.31 90 LYS A CA 1
ATOM 672 C C . LYS A 1 90 ? -15.845 -5.248 8.476 1.00 91.31 90 LYS A C 1
ATOM 674 O O . LYS A 1 90 ? -15.851 -6.459 8.680 1.00 91.31 90 LYS A O 1
ATOM 679 N N . VAL A 1 91 ? -14.929 -4.656 7.709 1.00 91.38 91 VAL A N 1
ATOM 680 C CA . VAL A 1 91 ? -13.782 -5.357 7.105 1.00 91.38 91 VAL A CA 1
ATOM 681 C C . VAL A 1 91 ? -12.606 -5.402 8.076 1.00 91.38 91 VAL A C 1
ATOM 683 O O . VAL A 1 91 ? -11.861 -6.378 8.088 1.00 91.38 91 VAL A O 1
ATOM 686 N N . VAL A 1 92 ? -12.459 -4.371 8.911 1.00 92.62 92 VAL A N 1
ATOM 687 C CA . VAL A 1 92 ? -11.403 -4.271 9.926 1.00 92.62 92 VAL A CA 1
ATOM 688 C C . VAL A 1 92 ? -11.960 -3.791 11.268 1.00 92.62 92 VAL A C 1
ATOM 690 O O . VAL A 1 92 ? -13.067 -3.255 11.327 1.00 92.62 92 VAL A O 1
ATOM 693 N N . GLN A 1 93 ? -11.187 -3.963 12.336 1.00 92.06 93 GLN A N 1
ATOM 694 C CA . GLN A 1 93 ? -11.477 -3.507 13.695 1.00 92.06 93 GLN A CA 1
ATOM 695 C C . GLN A 1 93 ? -10.221 -2.895 14.320 1.00 92.06 93 GLN A C 1
ATOM 697 O O . GLN A 1 93 ? -9.126 -3.394 14.083 1.00 92.06 93 GLN A O 1
ATOM 702 N N . ALA A 1 94 ? -10.352 -1.832 15.120 1.00 87.94 94 ALA A N 1
ATOM 703 C CA . ALA A 1 94 ? -9.206 -1.265 15.834 1.00 87.94 94 ALA A CA 1
ATOM 704 C C . ALA A 1 94 ? -8.581 -2.316 16.763 1.00 87.94 94 ALA A C 1
ATOM 706 O O . ALA A 1 94 ? -9.294 -2.984 17.516 1.00 87.94 94 ALA A O 1
ATOM 707 N N . LEU A 1 95 ? -7.256 -2.446 16.720 1.00 84.06 95 LEU A N 1
ATOM 708 C CA . LEU A 1 95 ? -6.511 -3.137 17.765 1.00 84.06 95 LEU A CA 1
ATOM 709 C C . LEU A 1 95 ? -6.299 -2.125 18.888 1.00 84.06 95 LEU A C 1
ATOM 711 O O . LEU A 1 95 ? -5.453 -1.239 18.776 1.00 84.06 95 LEU A O 1
ATOM 715 N N . ASP A 1 96 ? -7.126 -2.208 19.926 1.00 69.81 96 ASP A N 1
ATOM 716 C CA . ASP A 1 96 ? -6.959 -1.393 21.128 1.00 69.81 96 ASP A CA 1
ATOM 717 C C . ASP A 1 96 ? -5.558 -1.676 21.690 1.00 69.81 96 ASP A C 1
ATOM 719 O O . ASP A 1 96 ? -5.221 -2.818 22.009 1.00 69.81 96 ASP A O 1
ATOM 723 N N . SER A 1 97 ? -4.696 -0.660 21.688 1.00 53.72 97 SER A N 1
ATOM 724 C CA . SER A 1 97 ? -3.418 -0.733 22.390 1.00 53.72 97 SER A CA 1
ATOM 725 C C . SER A 1 97 ? -3.702 -0.389 23.847 1.00 53.72 97 SER A C 1
ATOM 727 O O . SER A 1 97 ? -3.768 0.792 24.183 1.00 53.72 97 SER A O 1
ATOM 729 N N . GLU A 1 98 ? -3.945 -1.416 24.664 1.00 42.75 98 GLU A N 1
ATOM 730 C CA . GLU A 1 98 ? -3.986 -1.297 26.132 1.00 42.75 98 GLU A CA 1
ATOM 731 C C . GLU A 1 98 ? -2.667 -0.746 26.701 1.00 42.75 98 GLU A C 1
ATOM 733 O O . GLU A 1 98 ? -1.580 -1.135 26.205 1.00 42.75 98 GLU A O 1
#

Radius of gyration: 19.96 Å; chains: 1; bounding box: 50×33×51 Å

Foldseek 3Di:
DDPLVVLVVLCVVLVHDDDPPDDPVVSVVSSVVSVVVVPDDDDDPPPPQPWFKKFFDAWDQDPNDTAGPPDPRRIDTHHPVVCVVCVVVVGIGGPDPD